Protein AF-A0A350X317-F1 (afdb_monomer_lite)

pLDDT: mean 72.22, std 18.2, range [35.31, 92.62]

Secondary structure (DSSP, 8-state):
---SSHHHHHHHHHHHHTTS---SS----S-------EEEHHHHHHHHT--HHHHHHHHHHTSS--EEETTEEEEEHHHHHHHHHHH-

Radius of gyration: 19.52 Å; chains: 1; bounding box: 53×46×28 Å

Sequence (88 aa):
MLEALDAKMIQKLNETIDTFQDESKKPSTISSVKATEVLNLSEVANLLRVSHQTVYNMIRDGRLKGHKVGREWRFMKNEIEQYIQFEI

Foldseek 3Di:
DPPDPVVVVVVVVVVVVVPPDPDDDDDDDDDDDPDQDKDWLVRLCVVVVHDSVVSVVCVVVVLADWDDDPPTIIHGPVRSVVSVVPPD

Structure (mmCIF, N/CA/C/O backbone):
data_AF-A0A350X317-F1
#
_entry.id   AF-A0A350X317-F1
#
loop_
_atom_site.group_PDB
_atom_site.id
_atom_site.type_symbol
_atom_site.label_atom_id
_atom_site.label_alt_id
_atom_site.label_comp_id
_atom_site.label_asym_id
_atom_site.label_entity_id
_atom_site.label_seq_id
_atom_site.pdbx_PDB_ins_code
_atom_site.Cartn_x
_atom_site.Cartn_y
_atom_site.Cartn_z
_atom_site.occupancy
_atom_site.B_iso_or_equiv
_atom_site.auth_seq_id
_atom_site.auth_comp_id
_atom_site.auth_asym_id
_atom_site.auth_atom_id
_atom_site.pdbx_PDB_model_num
ATOM 1 N N . MET A 1 1 ? 41.543 34.933 11.011 1.00 46.09 1 MET A N 1
ATOM 2 C CA . MET A 1 1 ? 41.860 33.924 9.976 1.00 46.09 1 MET A CA 1
ATOM 3 C C . MET A 1 1 ? 41.575 32.552 10.579 1.00 46.09 1 MET A C 1
ATOM 5 O O . MET A 1 1 ? 42.455 31.959 11.185 1.00 46.09 1 MET A O 1
ATOM 9 N N . LEU A 1 2 ? 40.309 32.126 10.567 1.00 49.69 2 LEU A N 1
ATOM 10 C CA . LEU A 1 2 ? 39.833 30.976 11.345 1.00 49.69 2 LEU A CA 1
ATOM 11 C C . LEU A 1 2 ? 38.699 30.260 10.589 1.00 49.69 2 LEU A C 1
ATOM 13 O O . LEU A 1 2 ? 37.591 30.191 11.089 1.00 49.69 2 LEU A O 1
ATOM 17 N N . GLU A 1 3 ? 38.931 29.802 9.352 1.00 55.50 3 GLU A N 1
ATOM 18 C CA . GLU A 1 3 ? 37.832 29.288 8.500 1.00 55.50 3 GLU A CA 1
ATOM 19 C C . GLU A 1 3 ? 38.222 28.105 7.595 1.00 55.50 3 GLU A C 1
ATOM 21 O O . GLU A 1 3 ? 37.804 28.024 6.446 1.00 55.50 3 GLU A O 1
ATOM 26 N N . ALA A 1 4 ? 39.044 27.163 8.071 1.00 58.62 4 ALA A N 1
ATOM 27 C CA . ALA A 1 4 ? 39.383 25.988 7.247 1.00 58.62 4 ALA A CA 1
ATOM 28 C C . ALA A 1 4 ? 39.419 24.637 7.980 1.00 58.62 4 ALA A C 1
ATOM 30 O O . ALA A 1 4 ? 39.531 23.601 7.323 1.00 58.62 4 ALA A O 1
ATOM 31 N N . LEU A 1 5 ? 39.319 24.617 9.315 1.00 53.41 5 LEU A N 1
ATOM 32 C CA . LEU A 1 5 ? 39.383 23.371 10.092 1.00 53.41 5 LEU A CA 1
ATOM 33 C C . LEU A 1 5 ? 38.000 22.846 10.518 1.00 53.41 5 LEU A C 1
ATOM 35 O O . LEU A 1 5 ? 37.842 21.642 10.695 1.00 53.41 5 LEU A O 1
ATOM 39 N N . ASP A 1 6 ? 36.994 23.718 10.593 1.00 58.31 6 ASP A N 1
ATOM 40 C CA . ASP A 1 6 ? 35.646 23.375 11.068 1.00 58.31 6 ASP A CA 1
ATOM 41 C C . ASP A 1 6 ? 34.837 22.581 10.021 1.00 58.31 6 ASP A C 1
ATOM 43 O O . ASP A 1 6 ? 34.198 21.573 10.321 1.00 58.31 6 ASP A O 1
ATOM 47 N N . ALA A 1 7 ? 34.991 22.932 8.739 1.00 55.31 7 ALA A N 1
ATOM 48 C CA . ALA A 1 7 ? 34.282 22.278 7.638 1.00 55.31 7 ALA A CA 1
ATOM 49 C C . ALA A 1 7 ? 34.660 20.793 7.465 1.00 55.31 7 ALA A C 1
ATOM 51 O O . ALA A 1 7 ? 33.806 19.958 7.171 1.00 55.31 7 ALA A O 1
ATOM 52 N N . LYS A 1 8 ? 35.932 20.435 7.700 1.00 56.78 8 LYS A N 1
ATOM 53 C CA . LYS A 1 8 ? 36.391 19.035 7.615 1.00 56.78 8 LYS A CA 1
ATOM 54 C C . LYS A 1 8 ? 35.864 18.174 8.766 1.00 56.78 8 LYS A C 1
ATOM 56 O O . LYS A 1 8 ? 35.726 16.965 8.598 1.00 56.78 8 LYS A O 1
ATOM 61 N N . MET A 1 9 ? 35.561 18.778 9.916 1.00 57.94 9 MET A N 1
ATOM 62 C CA . MET A 1 9 ? 35.009 18.070 11.072 1.00 57.94 9 MET A CA 1
ATOM 63 C C . MET A 1 9 ? 33.507 17.811 10.903 1.00 57.94 9 MET A C 1
ATOM 65 O O . MET A 1 9 ? 33.043 16.706 11.180 1.00 57.94 9 MET A O 1
ATOM 69 N N . ILE A 1 10 ? 32.776 18.782 10.347 1.00 55.81 10 ILE A N 1
ATOM 70 C CA . ILE A 1 10 ? 31.347 18.652 10.019 1.00 55.81 10 ILE A CA 1
ATOM 71 C C . ILE A 1 10 ? 31.118 17.565 8.955 1.00 55.81 10 ILE A C 1
ATOM 73 O O . ILE A 1 10 ? 30.169 16.788 9.055 1.00 55.81 10 ILE A O 1
ATOM 77 N N . GLN A 1 11 ? 32.031 17.435 7.988 1.00 55.09 11 GLN A N 1
ATOM 78 C CA . GLN A 1 11 ? 31.953 16.390 6.964 1.00 55.09 11 GLN A CA 1
ATOM 79 C C . GLN A 1 11 ? 32.150 14.980 7.554 1.00 55.09 11 GLN A C 1
ATOM 81 O O . GLN A 1 11 ? 31.381 14.065 7.265 1.00 55.09 11 GLN A O 1
ATOM 86 N N . LYS A 1 12 ? 33.100 14.833 8.488 1.00 55.97 12 LYS A N 1
ATOM 87 C CA . LYS A 1 12 ? 33.349 13.573 9.205 1.00 55.97 12 LYS A CA 1
ATOM 88 C C . LYS A 1 12 ? 32.160 13.149 10.085 1.00 55.97 12 LYS A C 1
ATOM 90 O O . LYS A 1 12 ? 31.917 11.953 10.248 1.00 55.97 12 LYS A O 1
ATOM 95 N N . LEU A 1 13 ? 3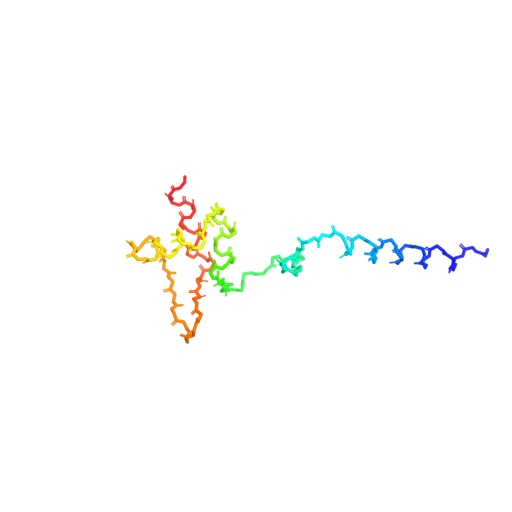1.409 14.108 10.635 1.00 56.91 13 LEU A N 1
ATOM 96 C CA . LEU A 1 13 ? 30.226 13.826 11.455 1.00 56.91 13 LEU A CA 1
ATOM 97 C C . LEU A 1 13 ? 29.075 13.234 10.624 1.00 56.91 13 LEU A C 1
ATOM 99 O O . LEU A 1 13 ? 28.443 12.276 11.063 1.00 56.91 13 LEU A O 1
ATOM 103 N N . ASN A 1 14 ? 28.846 13.751 9.412 1.00 53.25 14 ASN A N 1
ATOM 104 C CA . ASN A 1 14 ? 2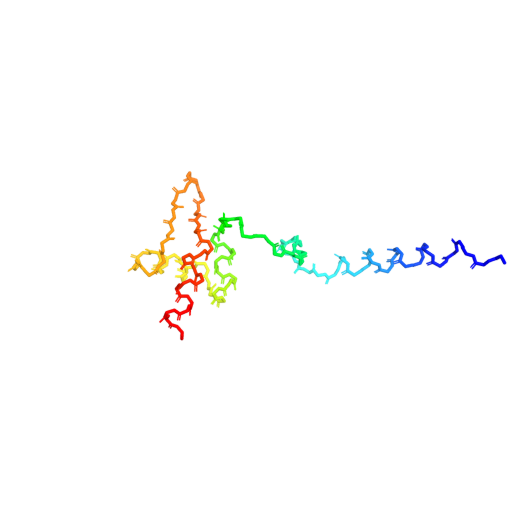7.793 13.253 8.522 1.00 53.25 14 ASN A CA 1
ATOM 105 C C . ASN A 1 14 ? 28.117 11.863 7.943 1.00 53.25 14 ASN A C 1
ATOM 107 O O . ASN A 1 14 ? 27.217 11.058 7.742 1.00 53.25 14 ASN A O 1
ATOM 111 N N . GLU A 1 15 ? 29.402 11.552 7.735 1.00 52.91 15 GLU A N 1
ATOM 112 C CA . GLU A 1 15 ? 29.854 10.222 7.292 1.00 52.91 15 GLU A CA 1
ATOM 113 C C . GLU A 1 15 ? 29.777 9.155 8.404 1.00 5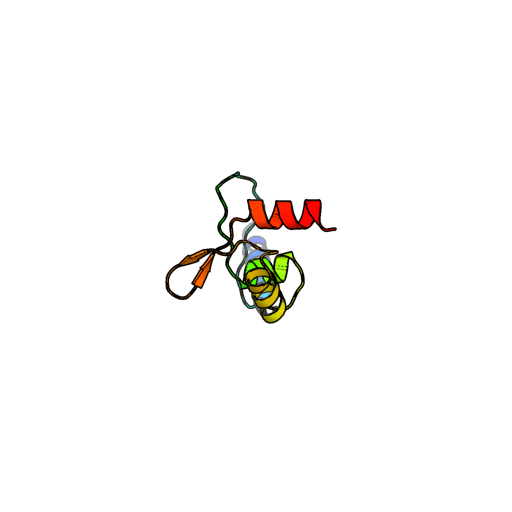2.91 15 GLU A C 1
ATOM 115 O O . GLU A 1 15 ? 29.615 7.972 8.114 1.00 52.91 15 GLU A O 1
ATOM 120 N N . THR A 1 16 ? 29.855 9.543 9.684 1.00 51.31 16 THR A N 1
ATOM 121 C CA . THR A 1 16 ? 29.835 8.579 10.805 1.00 51.31 16 THR A CA 1
ATOM 122 C C . THR A 1 16 ? 28.414 8.140 11.184 1.00 51.31 16 THR A C 1
ATOM 124 O O . THR A 1 16 ? 28.229 7.034 11.690 1.00 51.31 16 THR A O 1
ATOM 127 N N . ILE A 1 17 ? 27.398 8.967 10.912 1.00 54.28 17 ILE A N 1
ATOM 128 C CA . ILE A 1 17 ? 25.990 8.637 11.201 1.00 54.28 17 ILE A CA 1
ATOM 129 C C . ILE A 1 17 ? 25.442 7.591 10.207 1.00 54.28 17 ILE A C 1
ATOM 131 O O . ILE A 1 17 ? 24.572 6.807 10.571 1.00 54.28 17 ILE A O 1
ATOM 135 N N . ASP A 1 18 ? 26.013 7.497 9.002 1.00 49.28 18 ASP A N 1
ATOM 136 C CA . ASP A 1 18 ? 25.580 6.569 7.940 1.00 49.28 18 ASP A CA 1
ATOM 137 C C . ASP A 1 18 ? 26.110 5.125 8.110 1.00 49.28 18 ASP A C 1
ATOM 139 O O . ASP A 1 18 ? 25.689 4.214 7.409 1.00 49.28 18 ASP A O 1
ATOM 143 N N . THR A 1 19 ? 27.029 4.871 9.053 1.00 47.78 19 THR A N 1
ATOM 144 C CA . THR A 1 19 ? 27.725 3.566 9.171 1.00 47.78 19 THR A CA 1
ATOM 145 C C . THR A 1 19 ? 27.166 2.633 10.263 1.00 47.78 19 THR A C 1
ATOM 147 O O . THR A 1 19 ? 27.630 1.504 10.399 1.00 47.78 19 THR A O 1
ATOM 150 N N . PHE A 1 20 ? 26.139 3.040 11.021 1.00 54.94 20 PHE A N 1
ATOM 151 C CA . PHE A 1 20 ? 25.564 2.205 12.097 1.00 54.94 20 PHE A CA 1
ATOM 152 C C . PHE A 1 20 ? 24.030 2.120 12.112 1.00 54.94 20 PHE A C 1
ATOM 154 O O . PHE A 1 20 ? 23.439 1.756 13.128 1.00 54.94 20 PHE A O 1
ATOM 161 N N . GLN A 1 21 ? 23.383 2.392 10.979 1.00 43.91 21 GLN A N 1
ATOM 162 C CA . GLN A 1 21 ? 22.033 1.900 10.713 1.00 43.91 21 GLN A CA 1
ATOM 163 C C . GLN A 1 21 ? 22.156 0.650 9.839 1.00 43.91 21 GLN A C 1
ATOM 165 O O . GLN A 1 21 ? 22.599 0.702 8.692 1.00 43.91 21 GLN A O 1
ATOM 170 N N . ASP A 1 22 ? 21.783 -0.492 10.407 1.00 54.91 22 ASP A N 1
ATOM 171 C CA . ASP A 1 22 ? 21.369 -1.657 9.635 1.00 54.91 22 ASP A CA 1
ATOM 172 C C . ASP A 1 22 ? 20.132 -1.238 8.813 1.00 54.91 22 ASP A C 1
ATOM 174 O O . ASP A 1 22 ? 19.004 -1.288 9.290 1.00 54.91 22 ASP A O 1
ATOM 178 N N . GLU A 1 23 ? 20.345 -0.699 7.608 1.00 45.44 23 GLU A N 1
ATOM 179 C CA . GLU A 1 23 ? 19.282 -0.150 6.759 1.00 45.44 23 GLU A CA 1
ATOM 180 C C . GLU A 1 23 ? 19.371 -0.723 5.341 1.00 45.44 23 GLU A C 1
ATOM 182 O O . GLU A 1 23 ? 19.983 -0.193 4.408 1.00 45.44 23 GLU A O 1
ATOM 187 N N . SER A 1 24 ? 18.671 -1.839 5.148 1.00 47.34 24 SER A N 1
ATOM 188 C CA . SER A 1 24 ? 18.173 -2.202 3.829 1.00 47.34 24 SER A CA 1
ATOM 189 C C . SER A 1 24 ? 17.323 -1.049 3.268 1.00 47.34 24 SER A C 1
ATOM 191 O O . SER A 1 24 ? 16.156 -0.929 3.617 1.00 47.34 24 SER A O 1
ATOM 193 N N . LYS A 1 25 ? 17.908 -0.304 2.316 1.00 48.16 25 LYS A N 1
ATOM 194 C CA . LYS A 1 25 ? 17.291 0.616 1.328 1.00 48.16 25 LYS A CA 1
ATOM 195 C C . LYS A 1 25 ? 17.214 2.113 1.681 1.00 48.16 25 LYS A C 1
ATOM 197 O O . LYS A 1 25 ? 16.181 2.627 2.069 1.00 48.16 25 LYS A O 1
ATOM 202 N N . LYS A 1 26 ? 18.314 2.785 1.328 1.00 46.62 26 LYS A N 1
ATOM 203 C CA . LYS A 1 26 ? 18.490 4.067 0.609 1.00 46.62 26 LYS A CA 1
ATOM 204 C C . LYS A 1 26 ? 17.448 5.211 0.735 1.00 46.62 26 LYS A C 1
ATOM 206 O O . LYS A 1 26 ? 16.251 5.012 0.550 1.00 46.62 26 LYS A O 1
ATOM 211 N N . PRO A 1 27 ? 17.956 6.458 0.829 1.00 54.09 27 PRO A N 1
ATOM 212 C CA . PRO A 1 27 ? 17.218 7.667 1.176 1.00 54.09 27 PRO A CA 1
ATOM 213 C C . PRO A 1 27 ? 16.397 8.233 0.012 1.00 54.09 27 PRO A C 1
ATOM 215 O O . PRO A 1 27 ? 16.840 8.237 -1.137 1.00 54.09 27 PRO A O 1
ATOM 218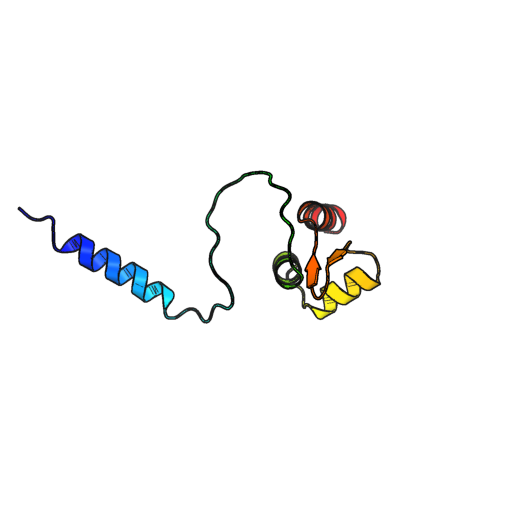 N N . SER A 1 28 ? 15.244 8.827 0.318 1.00 45.06 28 SER A N 1
ATOM 219 C CA . SER A 1 28 ? 14.643 9.857 -0.540 1.00 45.06 28 SER A CA 1
ATOM 220 C C . SER A 1 28 ? 13.953 10.937 0.297 1.00 45.06 28 SER A C 1
ATOM 222 O O . SER A 1 28 ? 12.769 10.908 0.603 1.00 45.06 28 SER A O 1
ATOM 224 N N . THR A 1 29 ? 14.795 11.869 0.735 1.00 35.31 29 THR A N 1
ATOM 225 C CA . THR A 1 29 ? 14.642 13.325 0.660 1.00 35.31 29 THR A CA 1
ATOM 226 C C . THR A 1 29 ? 13.255 13.886 0.319 1.00 35.31 29 THR A C 1
ATOM 228 O O . THR A 1 29 ? 12.699 13.662 -0.752 1.00 35.31 29 THR A O 1
ATOM 231 N N . ILE A 1 30 ? 12.789 14.756 1.214 1.00 61.59 30 ILE A N 1
ATOM 232 C CA . ILE A 1 30 ? 11.695 15.722 1.076 1.00 61.59 30 ILE A CA 1
ATOM 233 C C . ILE A 1 30 ? 11.692 16.423 -0.301 1.00 61.59 30 ILE A C 1
ATOM 235 O O . ILE A 1 30 ? 12.552 17.266 -0.551 1.00 61.59 30 ILE A O 1
ATOM 239 N N . SER A 1 31 ? 10.696 16.161 -1.159 1.00 48.59 31 SER A N 1
ATOM 240 C CA . SER A 1 31 ? 10.024 17.192 -1.980 1.00 48.59 31 SER A CA 1
ATOM 241 C C . SER A 1 31 ? 8.918 16.634 -2.879 1.00 48.59 31 SER A C 1
ATOM 243 O O . SER A 1 31 ? 9.129 15.797 -3.747 1.00 48.59 31 SER A O 1
ATOM 245 N N . SER A 1 32 ? 7.735 17.205 -2.679 1.00 53.38 32 SER A N 1
ATOM 246 C CA . SER A 1 32 ? 6.544 17.147 -3.519 1.00 53.38 32 SER A CA 1
ATOM 247 C C . SER A 1 32 ? 6.824 17.392 -5.008 1.00 53.38 32 SER A C 1
ATOM 249 O O . SER A 1 32 ? 7.166 18.508 -5.392 1.00 53.38 32 SER A O 1
ATOM 251 N N . VAL A 1 33 ? 6.547 16.390 -5.847 1.00 37.56 33 VAL A N 1
ATOM 252 C CA . VAL A 1 33 ? 5.955 16.566 -7.182 1.00 37.56 33 VAL A CA 1
ATOM 253 C C . VAL A 1 33 ? 5.029 15.380 -7.464 1.00 37.56 33 VAL A C 1
ATOM 255 O O . VAL A 1 33 ? 5.426 14.225 -7.356 1.00 37.56 33 VAL A O 1
ATOM 258 N N . LYS A 1 34 ? 3.769 15.661 -7.820 1.00 48.44 34 LYS A N 1
ATOM 259 C CA . LYS A 1 34 ? 2.799 14.674 -8.322 1.00 48.44 34 LYS A CA 1
ATOM 260 C C . LYS A 1 34 ? 3.334 14.029 -9.607 1.00 48.44 34 LYS A C 1
ATOM 262 O O . LYS A 1 34 ? 3.022 14.487 -10.702 1.00 48.44 34 LYS A O 1
ATOM 267 N N . ALA A 1 35 ? 4.116 12.969 -9.487 1.00 46.66 35 ALA A N 1
ATOM 268 C CA . ALA A 1 35 ? 4.631 12.219 -10.622 1.00 46.66 35 ALA A CA 1
ATOM 269 C C . ALA A 1 35 ? 4.317 10.742 -10.413 1.00 46.66 35 ALA A C 1
ATOM 271 O O . ALA A 1 35 ? 5.163 10.033 -9.906 1.00 46.66 35 ALA A O 1
ATOM 272 N N . THR A 1 36 ? 3.086 10.322 -10.746 1.00 57.78 36 THR A N 1
ATOM 273 C CA . THR A 1 36 ? 2.622 8.917 -10.870 1.00 57.78 36 THR A CA 1
ATOM 274 C C . THR A 1 36 ? 3.573 7.872 -10.260 1.00 57.78 36 THR A C 1
ATOM 276 O O . THR A 1 36 ? 4.252 7.115 -10.949 1.00 57.78 36 THR A O 1
ATOM 279 N N . GLU A 1 37 ? 3.706 7.899 -8.933 1.00 77.81 37 GLU A N 1
ATOM 280 C CA . GLU A 1 37 ? 4.764 7.133 -8.283 1.00 77.81 37 GLU A CA 1
ATOM 281 C C . GLU A 1 37 ? 4.342 5.666 -8.260 1.00 77.81 37 GLU A C 1
ATOM 283 O O . GLU A 1 37 ? 3.303 5.301 -7.702 1.00 77.81 37 GLU A O 1
ATOM 288 N N . VAL A 1 38 ? 5.123 4.820 -8.928 1.00 84.81 38 VAL A N 1
ATOM 289 C CA . VAL A 1 38 ? 4.895 3.379 -8.947 1.00 84.81 38 VAL A CA 1
ATOM 290 C C . VAL A 1 38 ? 5.703 2.748 -7.822 1.00 84.81 38 VAL A C 1
ATOM 292 O O . VAL A 1 38 ? 6.933 2.751 -7.843 1.00 84.81 38 VAL A O 1
ATOM 295 N N . LEU A 1 39 ? 5.002 2.165 -6.860 1.00 87.88 39 LEU A N 1
ATOM 296 C CA . LEU A 1 39 ? 5.570 1.462 -5.723 1.00 87.88 39 LEU A CA 1
ATOM 297 C C . LEU A 1 39 ? 5.843 -0.002 -6.071 1.00 87.88 39 LEU A C 1
ATOM 299 O O . LEU A 1 39 ? 5.186 -0.603 -6.924 1.00 87.88 39 LEU A O 1
ATOM 303 N N . ASN A 1 40 ? 6.824 -0.585 -5.391 1.00 90.06 40 ASN A N 1
ATOM 304 C CA . ASN A 1 40 ? 7.077 -2.022 -5.415 1.00 90.06 40 ASN A CA 1
ATOM 305 C C . ASN A 1 40 ? 6.432 -2.695 -4.188 1.00 90.06 40 ASN A C 1
ATOM 307 O O . ASN A 1 40 ? 5.946 -2.022 -3.282 1.00 90.06 40 ASN A O 1
ATOM 311 N N . LEU A 1 41 ? 6.438 -4.030 -4.150 1.00 88.88 41 LEU A N 1
ATOM 312 C CA . LEU A 1 41 ? 5.829 -4.802 -3.058 1.00 88.88 41 LEU A CA 1
ATOM 313 C C . LEU A 1 41 ? 6.358 -4.408 -1.668 1.00 88.88 41 LEU A C 1
ATOM 315 O O . LEU A 1 41 ? 5.580 -4.344 -0.719 1.00 88.88 41 LEU A O 1
ATOM 319 N N . SER A 1 42 ? 7.664 -4.153 -1.547 1.00 87.69 42 SER A N 1
ATOM 320 C CA . SER A 1 42 ? 8.275 -3.781 -0.268 1.00 87.69 42 SER A CA 1
ATOM 321 C C . SER A 1 42 ? 7.853 -2.391 0.187 1.00 87.69 42 SER A C 1
ATOM 323 O O . SER A 1 42 ? 7.534 -2.227 1.358 1.00 87.69 42 SER A O 1
ATOM 325 N N . GLU A 1 43 ? 7.790 -1.416 -0.723 1.00 88.19 43 GLU A N 1
ATOM 326 C CA . GLU A 1 43 ? 7.303 -0.072 -0.388 1.00 88.19 43 GLU A CA 1
ATOM 327 C C . GLU A 1 43 ? 5.849 -0.119 0.086 1.00 88.19 43 GLU A C 1
ATOM 329 O O . GLU A 1 43 ? 5.507 0.488 1.094 1.00 88.19 43 GLU A O 1
ATOM 334 N N . VAL A 1 44 ? 4.996 -0.892 -0.595 1.00 89.19 44 VAL A N 1
ATOM 335 C CA . VAL A 1 44 ? 3.587 -1.059 -0.204 1.00 89.19 44 VAL A CA 1
ATOM 336 C C . VAL A 1 44 ? 3.462 -1.715 1.169 1.00 89.19 44 VAL A C 1
ATOM 338 O O . VAL A 1 44 ? 2.668 -1.271 1.995 1.00 89.19 44 VAL A O 1
ATOM 341 N N . ALA A 1 45 ? 4.262 -2.746 1.437 1.00 90.06 45 ALA A N 1
ATOM 342 C CA . ALA A 1 45 ? 4.285 -3.412 2.734 1.00 90.06 45 ALA A CA 1
ATOM 343 C C . ALA A 1 45 ? 4.723 -2.470 3.863 1.00 90.06 45 ALA A C 1
ATOM 345 O O . ALA A 1 45 ? 4.114 -2.474 4.931 1.00 90.06 45 ALA A O 1
ATOM 346 N N . ASN A 1 46 ? 5.732 -1.634 3.608 1.00 87.00 46 ASN A N 1
ATOM 347 C CA . ASN A 1 46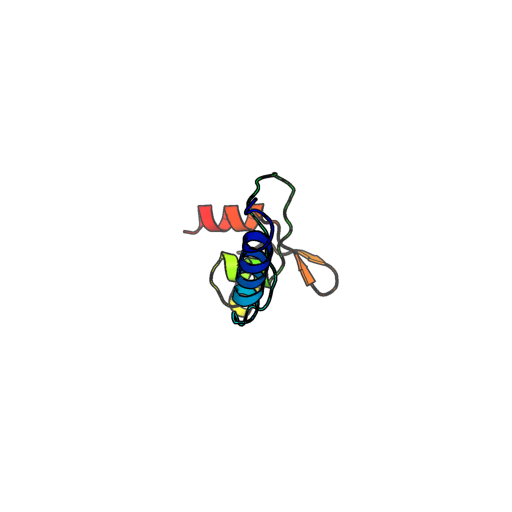 ? 6.203 -0.637 4.563 1.00 87.00 46 ASN A CA 1
ATOM 348 C C . ASN A 1 46 ? 5.140 0.448 4.807 1.00 87.00 46 ASN A C 1
ATOM 350 O O . ASN A 1 46 ? 4.804 0.744 5.952 1.00 87.00 46 ASN A O 1
ATOM 354 N N . LEU A 1 47 ? 4.524 0.955 3.735 1.00 86.50 47 LEU A N 1
ATOM 355 C CA . LEU A 1 47 ? 3.484 1.983 3.801 1.00 86.50 47 LEU A CA 1
ATOM 356 C C . LEU A 1 47 ? 2.266 1.528 4.618 1.00 86.50 47 LEU A C 1
ATOM 358 O O . LEU A 1 47 ? 1.769 2.271 5.458 1.00 86.50 47 LEU A O 1
ATOM 362 N N . LEU A 1 48 ? 1.817 0.290 4.405 1.00 87.75 48 LEU A N 1
ATOM 363 C CA . LEU A 1 48 ? 0.696 -0.313 5.131 1.00 87.75 48 LEU A CA 1
ATOM 364 C C . LEU A 1 48 ? 1.102 -0.897 6.495 1.00 87.75 48 LEU A C 1
ATOM 366 O O . LEU A 1 48 ? 0.234 -1.334 7.246 1.00 87.75 48 LEU A O 1
ATOM 370 N N . ARG A 1 49 ? 2.402 -0.937 6.817 1.00 88.12 49 ARG A N 1
ATOM 371 C CA . ARG A 1 49 ? 2.969 -1.616 7.997 1.00 88.12 49 ARG A CA 1
ATOM 372 C C . ARG A 1 49 ? 2.519 -3.075 8.142 1.00 88.12 49 ARG A C 1
ATOM 374 O O . ARG A 1 49 ? 2.200 -3.542 9.233 1.00 88.12 49 ARG A O 1
ATOM 381 N N . VAL A 1 50 ? 2.517 -3.814 7.037 1.00 89.81 50 VAL A N 1
ATOM 382 C CA . VAL A 1 50 ? 2.146 -5.238 6.998 1.00 89.81 50 VAL A CA 1
ATOM 383 C C . VAL A 1 50 ? 3.263 -6.089 6.401 1.00 89.81 50 VAL A C 1
ATOM 385 O O . VAL A 1 50 ? 4.169 -5.595 5.738 1.00 89.81 50 VAL A O 1
ATOM 388 N N . SER A 1 51 ? 3.199 -7.405 6.596 1.00 90.44 51 SER A N 1
ATOM 389 C CA . SER A 1 51 ? 4.148 -8.334 5.976 1.00 90.44 51 SER A CA 1
ATOM 390 C C . SER A 1 51 ? 3.927 -8.451 4.460 1.00 90.44 51 SER A C 1
ATOM 392 O O . SER A 1 51 ? 2.796 -8.359 3.981 1.00 90.44 51 SER A O 1
ATOM 394 N N . HIS A 1 52 ? 4.981 -8.778 3.696 1.00 91.62 52 HIS A N 1
ATOM 395 C CA . HIS A 1 52 ? 4.873 -9.064 2.252 1.00 91.62 52 HIS A CA 1
ATOM 396 C C . HIS A 1 52 ? 3.798 -10.120 1.938 1.00 91.62 52 HIS A C 1
ATOM 398 O O . HIS A 1 52 ? 3.077 -10.000 0.950 1.00 91.62 52 HIS A O 1
ATOM 404 N N . GLN A 1 53 ? 3.671 -11.140 2.794 1.00 92.12 53 GLN A N 1
ATOM 405 C CA . GLN A 1 53 ? 2.654 -12.185 2.664 1.00 92.12 53 GLN A CA 1
ATOM 406 C C . GLN A 1 53 ? 1.234 -11.611 2.737 1.00 92.12 53 GLN A C 1
ATOM 408 O O . GLN A 1 53 ? 0.363 -12.018 1.972 1.00 92.12 53 GLN A O 1
ATOM 413 N N . THR A 1 54 ? 1.013 -10.637 3.622 1.00 92.62 54 THR A N 1
ATOM 414 C CA . THR A 1 54 ? -0.270 -9.948 3.764 1.00 92.62 54 THR A CA 1
ATOM 415 C C . THR A 1 54 ? -0.575 -9.126 2.522 1.00 92.62 54 THR A C 1
ATOM 417 O O . THR A 1 54 ? -1.684 -9.217 2.015 1.00 92.62 54 THR A O 1
ATOM 420 N N . VAL A 1 55 ? 0.407 -8.404 1.970 1.00 90.75 55 VAL A N 1
ATOM 421 C CA . VAL A 1 55 ? 0.225 -7.679 0.700 1.00 90.75 55 VAL A CA 1
ATOM 422 C C . VAL A 1 55 ? -0.145 -8.646 -0.430 1.00 90.75 55 VAL A C 1
ATOM 424 O O . VAL A 1 55 ? -1.091 -8.392 -1.167 1.00 90.75 55 VAL A O 1
ATOM 427 N N . TYR A 1 56 ? 0.520 -9.803 -0.525 1.00 91.06 56 TYR A N 1
ATOM 428 C CA . TYR A 1 56 ? 0.145 -10.859 -1.475 1.00 91.06 56 TYR A CA 1
ATOM 429 C C . TYR A 1 56 ? -1.296 -11.342 -1.290 1.00 91.06 56 TYR A C 1
ATOM 431 O O . TYR A 1 56 ? -2.020 -11.502 -2.273 1.00 91.06 56 TYR A O 1
ATOM 439 N N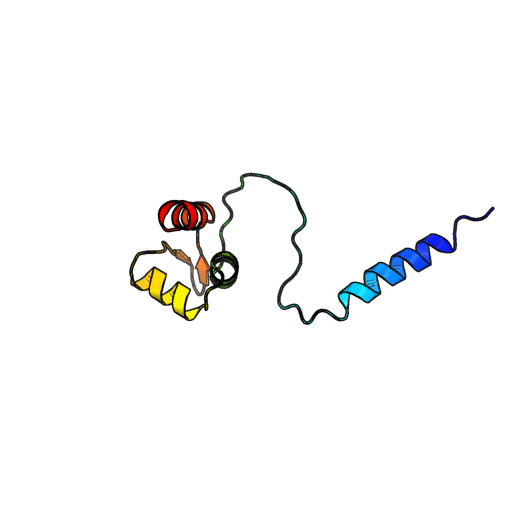 . ASN A 1 57 ? -1.716 -11.564 -0.044 1.00 91.25 57 ASN A N 1
ATOM 440 C CA . ASN A 1 57 ? -3.085 -11.963 0.262 1.00 91.25 57 ASN A CA 1
ATOM 441 C C . ASN A 1 57 ? -4.081 -10.870 -0.132 1.00 91.25 57 ASN A C 1
ATOM 443 O O . ASN A 1 57 ? -5.081 -11.193 -0.753 1.00 91.25 57 ASN A O 1
ATOM 447 N N . MET A 1 58 ? -3.789 -9.595 0.133 1.00 89.31 58 MET A N 1
ATOM 448 C CA . MET A 1 58 ? -4.651 -8.476 -0.264 1.00 89.31 58 MET A CA 1
ATOM 449 C C . MET A 1 58 ? -4.792 -8.354 -1.785 1.00 89.31 58 MET A C 1
ATOM 451 O O . MET A 1 58 ? -5.870 -8.038 -2.277 1.00 89.31 58 MET A O 1
ATOM 455 N N . ILE A 1 59 ? -3.730 -8.634 -2.545 1.00 90.12 59 ILE A N 1
ATOM 456 C CA . ILE A 1 59 ? -3.802 -8.684 -4.014 1.00 90.12 59 ILE A CA 1
ATOM 457 C C . ILE A 1 59 ? -4.678 -9.852 -4.465 1.00 90.12 59 ILE A C 1
ATOM 459 O O . ILE A 1 59 ? -5.502 -9.702 -5.362 1.00 90.12 59 ILE A O 1
ATOM 463 N N . ARG A 1 60 ? -4.506 -11.023 -3.840 1.00 87.50 60 ARG A N 1
ATOM 464 C CA . ARG A 1 60 ? -5.281 -12.230 -4.156 1.00 87.50 60 ARG A CA 1
ATOM 465 C C . ARG A 1 60 ? -6.763 -12.084 -3.796 1.00 87.50 60 ARG A C 1
ATOM 467 O O . ARG A 1 60 ? -7.600 -12.628 -4.505 1.00 87.50 60 ARG A O 1
ATOM 474 N N . ASP A 1 61 ? -7.055 -11.361 -2.722 1.00 89.19 61 ASP A N 1
ATOM 475 C CA . ASP A 1 61 ? -8.402 -11.024 -2.251 1.00 89.19 61 ASP A CA 1
ATOM 476 C C . ASP A 1 61 ? -9.055 -9.914 -3.097 1.00 89.19 61 ASP A C 1
ATOM 478 O O . ASP A 1 61 ? -10.263 -9.720 -3.055 1.00 89.19 61 ASP A O 1
ATOM 482 N N . GLY A 1 62 ? -8.264 -9.196 -3.905 1.00 86.94 62 GLY A N 1
ATOM 483 C CA . GLY A 1 62 ? -8.735 -8.090 -4.744 1.00 86.94 62 GLY A CA 1
ATOM 484 C C . GLY A 1 62 ? -8.846 -6.747 -4.017 1.00 86.94 62 GLY A C 1
ATOM 485 O O . GLY A 1 62 ? -9.315 -5.778 -4.609 1.00 86.94 62 GLY A O 1
ATOM 486 N N . ARG A 1 63 ? -8.379 -6.668 -2.765 1.00 86.00 63 ARG A N 1
ATOM 487 C CA . ARG A 1 63 ? -8.337 -5.442 -1.948 1.00 86.00 63 ARG A CA 1
ATOM 488 C C . ARG A 1 63 ? -7.303 -4.441 -2.452 1.00 86.00 63 ARG A C 1
ATOM 490 O O . ARG A 1 63 ? -7.542 -3.239 -2.425 1.00 86.00 63 ARG A O 1
ATOM 497 N N . LEU A 1 64 ? -6.163 -4.937 -2.939 1.00 87.31 64 LEU A N 1
ATOM 498 C CA . LEU A 1 64 ? -5.113 -4.112 -3.537 1.00 87.31 64 LEU A CA 1
ATOM 499 C C . LEU A 1 64 ? -4.940 -4.429 -5.019 1.00 87.31 64 LEU A C 1
ATOM 501 O O . LEU A 1 64 ? -4.708 -5.576 -5.406 1.00 87.31 64 LEU A O 1
ATOM 505 N N . LYS A 1 65 ? -4.956 -3.389 -5.853 1.00 85.81 65 LYS A N 1
ATOM 506 C CA . LYS A 1 65 ? -4.647 -3.511 -7.279 1.00 85.81 65 LYS A CA 1
ATOM 507 C C . LYS A 1 65 ? -3.137 -3.470 -7.498 1.00 85.81 65 LYS A C 1
ATOM 509 O O . LYS A 1 65 ? -2.491 -2.428 -7.405 1.00 85.81 65 LYS A O 1
ATOM 514 N N . GLY A 1 66 ? -2.574 -4.640 -7.783 1.00 87.62 66 GLY A N 1
ATOM 515 C CA . GLY A 1 66 ? -1.191 -4.799 -8.217 1.00 87.62 66 GLY A CA 1
ATOM 516 C C . GLY A 1 66 ? -1.109 -5.151 -9.698 1.00 87.62 66 GLY A C 1
ATOM 517 O O . GLY A 1 66 ? -1.820 -6.033 -10.175 1.00 87.62 66 GLY A O 1
ATOM 518 N N . HIS A 1 67 ? -0.192 -4.516 -10.419 1.00 88.31 67 HIS A N 1
ATOM 519 C CA . HIS A 1 67 ? 0.173 -4.890 -11.779 1.00 88.31 67 HIS A CA 1
ATOM 520 C C . HIS A 1 67 ? 1.458 -5.714 -11.753 1.00 88.31 67 HIS A C 1
ATOM 522 O O . HIS A 1 67 ? 2.511 -5.250 -11.311 1.00 88.31 67 HIS A O 1
ATOM 528 N N . LYS A 1 68 ? 1.391 -6.950 -12.248 1.00 87.19 68 LYS A N 1
ATOM 529 C CA . LYS A 1 68 ? 2.580 -7.788 -12.408 1.00 87.19 68 LYS A CA 1
ATOM 530 C C . LYS A 1 68 ? 3.320 -7.379 -13.680 1.00 87.19 68 LYS A C 1
ATOM 532 O O . LYS A 1 68 ? 2.820 -7.591 -14.782 1.00 87.19 68 LYS A O 1
ATOM 537 N N . VAL A 1 69 ? 4.517 -6.819 -13.528 1.00 85.25 69 VAL A N 1
ATOM 538 C CA . VAL A 1 69 ? 5.372 -6.383 -14.639 1.00 85.25 69 VAL A CA 1
ATOM 539 C C . VAL A 1 69 ? 6.633 -7.242 -14.638 1.00 85.25 69 VAL A C 1
ATOM 541 O O . VAL A 1 69 ? 7.526 -7.089 -13.804 1.00 85.25 69 VAL A O 1
ATOM 544 N N . GLY A 1 70 ? 6.683 -8.207 -15.558 1.00 86.94 70 GLY A N 1
ATOM 545 C CA . GLY A 1 70 ? 7.761 -9.193 -15.625 1.00 86.94 70 GLY A CA 1
ATOM 546 C C . GLY A 1 70 ? 7.826 -10.062 -14.365 1.00 86.94 70 GLY A C 1
ATOM 547 O O . GLY A 1 70 ? 6.958 -10.907 -14.133 1.00 86.94 70 GLY A O 1
ATOM 548 N N . ARG A 1 71 ? 8.881 -9.869 -13.563 1.00 84.88 71 ARG A N 1
ATOM 549 C CA . ARG A 1 71 ? 9.138 -10.614 -12.315 1.00 84.88 71 ARG A CA 1
ATOM 550 C C . ARG A 1 71 ? 8.764 -9.838 -11.052 1.00 84.88 71 ARG A C 1
ATOM 552 O O . ARG A 1 71 ? 8.839 -10.401 -9.965 1.00 84.88 71 ARG A O 1
ATOM 559 N N . GLU A 1 72 ? 8.363 -8.578 -11.185 1.00 84.31 72 GLU A N 1
ATOM 560 C CA . GLU A 1 72 ? 8.074 -7.698 -10.057 1.00 84.31 72 GLU A CA 1
ATOM 561 C C . GLU A 1 72 ? 6.605 -7.276 -10.030 1.00 84.31 72 GLU A C 1
ATOM 563 O O . GLU A 1 72 ? 5.914 -7.249 -11.051 1.00 84.31 72 GLU A O 1
ATOM 568 N N . TRP A 1 73 ? 6.139 -6.913 -8.837 1.00 88.81 73 TRP A N 1
ATOM 569 C CA . TRP A 1 73 ? 4.844 -6.274 -8.648 1.00 88.81 73 TRP A CA 1
ATOM 570 C C . TRP A 1 73 ? 5.006 -4.763 -8.592 1.00 88.81 73 TRP A C 1
ATOM 572 O O . TRP A 1 73 ? 5.897 -4.246 -7.914 1.00 88.81 73 TRP A O 1
ATOM 582 N N . ARG A 1 74 ? 4.124 -4.077 -9.308 1.00 88.56 74 ARG A N 1
ATOM 583 C CA . ARG A 1 74 ? 4.055 -2.628 -9.413 1.00 88.56 74 ARG A CA 1
ATOM 584 C C . ARG A 1 74 ? 2.682 -2.168 -8.947 1.00 88.56 74 ARG A C 1
ATOM 586 O O . ARG A 1 74 ? 1.669 -2.737 -9.344 1.00 88.56 74 ARG A O 1
ATOM 593 N N . PHE A 1 75 ? 2.658 -1.139 -8.119 1.00 89.81 75 PHE A N 1
ATOM 594 C CA . PHE A 1 75 ? 1.443 -0.586 -7.536 1.00 89.81 75 PHE A CA 1
ATOM 595 C C . PHE A 1 75 ? 1.418 0.904 -7.801 1.00 89.81 75 PHE A C 1
ATOM 597 O O . PHE A 1 75 ? 2.437 1.571 -7.645 1.00 89.81 75 PHE A O 1
ATOM 604 N N . MET A 1 76 ? 0.271 1.446 -8.186 1.00 89.19 76 MET A N 1
ATOM 605 C CA . MET A 1 76 ? 0.140 2.895 -8.231 1.00 89.19 76 MET A CA 1
ATOM 606 C C . MET A 1 76 ? 0.002 3.419 -6.811 1.00 89.19 76 MET A C 1
ATOM 608 O O . MET A 1 76 ? -0.929 3.031 -6.111 1.00 89.19 76 MET A O 1
ATOM 612 N N . LYS A 1 77 ? 0.891 4.332 -6.404 1.00 85.19 77 LYS A N 1
ATOM 613 C CA . LYS A 1 77 ? 0.825 4.986 -5.091 1.00 85.19 77 LYS A CA 1
ATOM 614 C C . LYS A 1 77 ? -0.569 5.544 -4.813 1.00 85.19 77 LYS A C 1
ATOM 616 O O . LYS A 1 77 ? -1.104 5.299 -3.742 1.00 85.19 77 LYS A O 1
ATOM 621 N N . ASN A 1 78 ? -1.184 6.175 -5.817 1.00 86.69 78 ASN A N 1
ATOM 622 C CA . ASN A 1 78 ? -2.523 6.742 -5.698 1.00 86.69 78 ASN A CA 1
ATOM 623 C C . ASN A 1 78 ? -3.567 5.700 -5.263 1.00 86.69 78 ASN A C 1
ATOM 625 O O . ASN A 1 78 ? -4.354 5.984 -4.374 1.00 86.69 78 ASN A O 1
ATOM 629 N N . GLU A 1 79 ? -3.545 4.484 -5.813 1.00 86.56 79 GLU A N 1
ATOM 630 C CA . GLU A 1 79 ? -4.516 3.454 -5.419 1.00 86.56 79 GLU A CA 1
ATOM 631 C C . GLU A 1 79 ? -4.258 2.915 -4.009 1.00 86.56 79 GLU A C 1
ATOM 633 O O . GLU A 1 79 ? -5.208 2.610 -3.293 1.00 86.56 79 GLU A O 1
ATOM 638 N N . ILE A 1 80 ? -2.996 2.854 -3.571 1.00 86.56 80 ILE A N 1
ATOM 639 C CA . ILE A 1 80 ? -2.667 2.469 -2.191 1.00 86.56 80 ILE A CA 1
ATOM 640 C C . ILE A 1 80 ? -3.088 3.565 -1.204 1.00 86.56 80 ILE A C 1
ATOM 642 O O . ILE A 1 80 ? -3.657 3.266 -0.159 1.00 86.56 80 ILE A O 1
ATOM 646 N N . GLU A 1 81 ? -2.863 4.835 -1.542 1.00 85.38 81 GLU A N 1
ATOM 647 C CA . GLU A 1 81 ? -3.329 5.976 -0.746 1.00 85.38 81 GLU A CA 1
ATOM 648 C C . GLU A 1 81 ? -4.862 6.007 -0.654 1.00 85.38 81 GLU A C 1
ATOM 650 O O . GLU A 1 81 ? -5.408 6.204 0.429 1.00 85.38 81 GLU A O 1
ATOM 655 N N . GLN A 1 82 ? -5.565 5.754 -1.765 1.00 85.50 82 GLN A N 1
ATOM 656 C CA . GLN A 1 82 ? -7.028 5.640 -1.788 1.00 85.50 82 GLN A CA 1
ATOM 657 C C . GLN A 1 82 ? -7.526 4.487 -0.912 1.00 85.50 82 GLN A C 1
ATOM 659 O O . GLN A 1 82 ? -8.496 4.655 -0.179 1.00 85.50 82 GLN A O 1
ATOM 664 N N . TYR A 1 83 ? -6.849 3.339 -0.947 1.00 85.50 83 TYR A N 1
ATOM 665 C CA . TYR A 1 83 ? -7.173 2.203 -0.089 1.00 85.50 83 TYR A CA 1
ATOM 666 C C . TYR A 1 83 ? -7.055 2.557 1.401 1.00 85.50 83 TYR A C 1
ATOM 668 O O . TYR A 1 83 ? -7.975 2.295 2.172 1.00 85.50 83 TYR A O 1
ATOM 676 N N . ILE A 1 84 ? -5.960 3.216 1.794 1.00 85.31 84 ILE A N 1
ATOM 677 C CA . ILE A 1 84 ? -5.744 3.681 3.173 1.00 85.31 84 ILE A CA 1
ATOM 678 C C . ILE A 1 84 ? -6.834 4.675 3.592 1.00 85.31 84 ILE A C 1
ATOM 680 O O . ILE A 1 84 ? -7.297 4.630 4.723 1.00 85.31 84 ILE A O 1
ATOM 684 N N . GLN A 1 85 ? -7.251 5.560 2.685 1.00 84.31 85 GLN A N 1
ATOM 685 C CA . GLN A 1 85 ? -8.282 6.557 2.965 1.00 84.31 85 GLN A CA 1
ATOM 686 C C . GLN A 1 85 ? -9.695 5.963 3.098 1.00 84.31 85 GLN A C 1
ATOM 688 O O . GLN A 1 85 ? -10.534 6.559 3.768 1.00 84.31 85 GLN A O 1
ATOM 693 N N . PHE A 1 86 ? -9.985 4.848 2.425 1.00 80.12 86 PHE A N 1
ATOM 694 C CA . PHE A 1 86 ? -11.321 4.248 2.408 1.00 80.12 86 PHE A CA 1
ATOM 695 C C . PHE A 1 86 ? -11.525 3.178 3.489 1.00 80.12 86 PHE A C 1
ATOM 697 O O . PHE A 1 86 ? -12.642 3.011 3.971 1.00 80.12 86 PHE A O 1
ATOM 704 N N . GLU A 1 87 ? -10.474 2.433 3.844 1.00 69.19 87 GLU A N 1
ATOM 705 C CA . GLU A 1 87 ? -10.584 1.216 4.663 1.00 69.19 87 GLU A CA 1
ATOM 706 C C . GLU A 1 87 ? -10.070 1.369 6.110 1.00 69.19 87 GLU A C 1
ATOM 708 O O . GLU A 1 87 ? -10.146 0.415 6.887 1.00 69.19 87 GLU A O 1
ATOM 713 N N . ILE A 1 88 ? -9.563 2.551 6.485 1.00 54.19 88 ILE A N 1
ATOM 714 C CA . ILE A 1 88 ? -9.121 2.887 7.853 1.00 54.19 88 ILE A CA 1
ATOM 715 C C . ILE A 1 88 ? -10.023 3.959 8.464 1.00 54.19 88 ILE A C 1
ATOM 717 O O . ILE A 1 88 ? -10.364 4.925 7.747 1.00 54.19 88 ILE A O 1
#